Protein AF-A0AA38R814-F1 (afdb_monomer_lite)

Structure (mmCIF, N/CA/C/O backbone):
data_AF-A0AA38R814-F1
#
_entry.id   AF-A0AA38R814-F1
#
loop_
_atom_site.group_PDB
_atom_site.id
_atom_site.type_symbol
_atom_site.label_atom_id
_atom_site.label_alt_id
_atom_site.label_comp_id
_atom_site.label_asym_id
_atom_site.label_entity_id
_atom_site.label_seq_id
_atom_site.pdbx_PDB_ins_code
_atom_site.Cartn_x
_atom_site.Cartn_y
_atom_site.Cartn_z
_atom_site.occupancy
_atom_site.B_iso_or_equiv
_atom_site.auth_seq_id
_atom_site.auth_comp_id
_atom_site.auth_asym_id
_atom_site.auth_atom_id
_atom_site.pdbx_PDB_model_num
ATOM 1 N N . MET A 1 1 ? -3.378 -1.981 5.012 1.00 78.19 1 MET A N 1
ATOM 2 C CA . MET A 1 1 ? -4.597 -2.691 5.427 1.00 78.19 1 MET A CA 1
ATOM 3 C C . MET A 1 1 ? -4.675 -2.550 6.921 1.00 78.19 1 MET A C 1
ATOM 5 O O . MET A 1 1 ? -3.700 -2.899 7.580 1.00 78.19 1 MET A O 1
ATOM 9 N N . HIS A 1 2 ? -5.766 -1.987 7.435 1.00 78.00 2 HIS A N 1
ATOM 10 C CA . HIS A 1 2 ? -5.99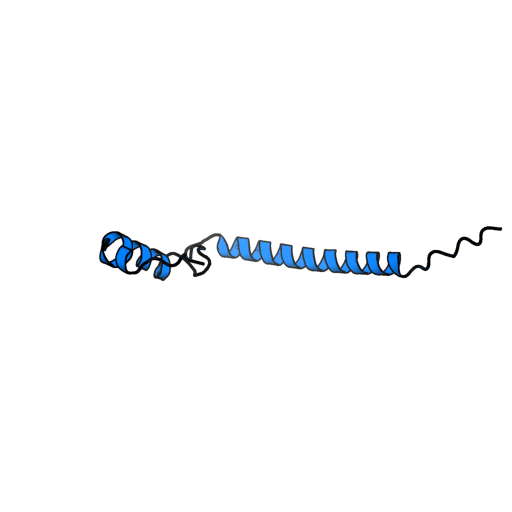2 -1.978 8.875 1.00 78.00 2 HIS A CA 1
ATOM 11 C C . HIS A 1 2 ? -6.196 -3.427 9.337 1.00 78.00 2 HIS A C 1
ATOM 13 O O . HIS A 1 2 ? -6.928 -4.159 8.665 1.00 78.00 2 HIS A O 1
ATOM 19 N N . PRO A 1 3 ? -5.535 -3.869 10.417 1.00 81.38 3 PRO A N 1
ATOM 20 C CA . PRO A 1 3 ? -5.813 -5.182 10.970 1.00 81.38 3 PRO A CA 1
ATOM 21 C C . PRO A 1 3 ? -7.274 -5.231 11.452 1.00 81.38 3 PRO A C 1
ATOM 23 O O . PRO A 1 3 ? -7.777 -4.220 11.962 1.00 81.38 3 PRO A O 1
ATOM 26 N N . PRO A 1 4 ? -7.968 -6.368 11.267 1.00 86.88 4 PRO A N 1
ATOM 27 C CA . PRO A 1 4 ? -9.293 -6.551 11.838 1.00 86.88 4 PRO A CA 1
ATOM 28 C C . PRO A 1 4 ? -9.193 -6.496 13.364 1.00 86.88 4 PRO A C 1
ATOM 30 O O . PRO A 1 4 ? -8.263 -7.047 13.955 1.00 86.88 4 PRO A O 1
ATOM 33 N N . VAL A 1 5 ? -10.143 -5.804 13.983 1.00 91.06 5 VAL A N 1
ATOM 34 C CA . VAL A 1 5 ? -10.287 -5.729 15.437 1.00 91.06 5 VAL A CA 1
ATOM 35 C C . VAL A 1 5 ? -11.517 -6.539 15.813 1.00 91.06 5 VAL A C 1
ATOM 37 O O . VAL A 1 5 ? -12.533 -6.460 15.127 1.00 91.06 5 VAL A O 1
ATOM 40 N N . ASP A 1 6 ? -11.407 -7.332 16.875 1.00 95.25 6 ASP A N 1
ATOM 41 C CA . ASP A 1 6 ? -12.532 -8.090 17.414 1.00 95.25 6 ASP A CA 1
ATOM 42 C C . ASP A 1 6 ? -13.610 -7.136 17.951 1.00 95.25 6 ASP A C 1
ATOM 44 O O . ASP A 1 6 ? -13.320 -6.198 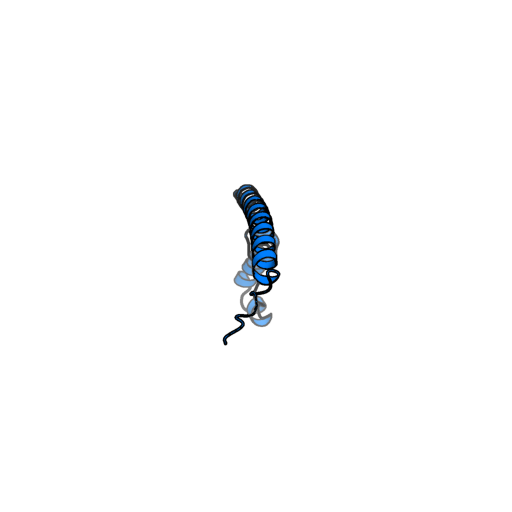18.701 1.00 95.25 6 ASP A O 1
ATOM 48 N N . GLU A 1 7 ? -14.863 -7.394 17.589 1.00 92.69 7 GLU A N 1
ATOM 49 C CA . GLU A 1 7 ? -16.012 -6.607 18.021 1.00 92.69 7 GLU A CA 1
ATOM 50 C C . GLU A 1 7 ? -16.135 -6.598 19.551 1.00 92.69 7 GLU A C 1
ATOM 52 O O . GLU A 1 7 ? -16.406 -5.554 20.142 1.00 92.69 7 GLU A O 1
ATOM 57 N N . ALA A 1 8 ? -15.823 -7.711 20.227 1.00 95.12 8 ALA A N 1
ATOM 58 C CA . ALA A 1 8 ? -15.839 -7.768 21.689 1.00 95.12 8 ALA A CA 1
ATOM 59 C C . ALA A 1 8 ? -14.847 -6.773 22.321 1.00 95.12 8 ALA A C 1
ATOM 61 O O . ALA A 1 8 ? -15.122 -6.195 23.373 1.00 95.12 8 ALA A O 1
ATOM 62 N N . VAL A 1 9 ? -13.704 -6.521 21.673 1.00 94.75 9 VAL A N 1
ATOM 63 C CA . VAL A 1 9 ? -12.711 -5.541 22.140 1.00 94.75 9 VAL A CA 1
ATOM 64 C C . VAL A 1 9 ? -13.232 -4.118 21.971 1.00 94.75 9 VAL A C 1
ATOM 66 O O . VAL A 1 9 ? -13.019 -3.296 22.863 1.00 94.75 9 VAL A O 1
ATOM 69 N N . LEU A 1 10 ? -13.932 -3.827 20.871 1.00 94.75 10 LEU A N 1
ATOM 70 C CA . LEU A 1 10 ? -14.538 -2.515 20.633 1.00 94.75 10 LEU A CA 1
ATOM 71 C C . LEU A 1 10 ? -15.659 -2.226 21.642 1.00 94.75 10 LEU A C 1
ATOM 73 O O . LEU A 1 10 ? -15.674 -1.149 22.237 1.00 94.75 10 LEU A O 1
ATOM 77 N N . GLN A 1 11 ? -16.535 -3.202 21.898 1.00 94.69 11 GLN A N 1
ATOM 78 C CA . GLN A 1 11 ? -17.643 -3.064 22.850 1.00 94.69 11 GLN A CA 1
ATOM 79 C C . GLN A 1 11 ? -17.151 -2.903 24.297 1.00 94.69 11 GLN A C 1
ATOM 81 O O . GLN A 1 11 ? -17.650 -2.054 25.034 1.00 94.69 11 GLN A O 1
ATOM 86 N N . ASN A 1 12 ? -16.124 -3.661 24.694 1.00 97.06 12 ASN A N 1
ATOM 87 C CA . ASN A 1 12 ? -15.562 -3.589 26.046 1.00 97.06 12 ASN A CA 1
ATOM 88 C C . ASN A 1 12 ? -14.668 -2.353 26.276 1.00 97.06 12 ASN A C 1
ATOM 90 O O . ASN A 1 12 ? -14.343 -2.045 27.421 1.00 97.06 12 ASN A O 1
ATOM 94 N N . ASN A 1 13 ? -14.260 -1.637 25.217 1.00 96.69 13 ASN A N 1
ATOM 95 C CA . ASN A 1 13 ? -13.358 -0.482 25.294 1.00 96.69 13 ASN A CA 1
ATOM 96 C C . ASN A 1 13 ? -13.883 0.698 24.452 1.00 96.69 13 ASN A C 1
ATOM 98 O O . ASN A 1 13 ? -13.322 1.008 23.395 1.00 96.69 13 ASN A O 1
ATOM 102 N N . PRO A 1 14 ? -14.916 1.424 24.914 1.00 95.88 14 PRO A N 1
ATOM 103 C CA . PRO A 1 14 ? -15.584 2.457 24.116 1.00 95.88 14 PRO A CA 1
ATOM 104 C C . PRO A 1 14 ? -14.659 3.610 23.691 1.00 95.88 14 PRO A C 1
ATOM 106 O O . PRO A 1 14 ? -14.798 4.150 22.594 1.00 95.88 14 PRO A O 1
ATOM 109 N N . GLN A 1 15 ? -13.664 3.966 24.512 1.00 97.06 15 GLN A N 1
ATOM 110 C CA . GLN A 1 15 ? -12.662 4.968 24.125 1.00 97.06 15 GLN A CA 1
ATOM 111 C C . GLN A 1 15 ? -11.778 4.488 22.968 1.00 97.06 15 GLN A C 1
ATOM 113 O O . GLN A 1 15 ? -11.485 5.253 22.048 1.00 97.06 15 GLN A O 1
ATOM 118 N N . PHE A 1 16 ? -11.384 3.212 22.986 1.00 95.69 16 PHE A N 1
ATOM 119 C CA . PHE A 1 16 ? -10.634 2.621 21.888 1.00 95.69 16 PHE A CA 1
ATOM 120 C C . PHE A 1 16 ? -11.491 2.518 20.625 1.00 95.69 16 PHE A C 1
ATOM 122 O O . PHE A 1 16 ? -10.996 2.830 19.547 1.00 95.69 16 PHE A O 1
ATOM 129 N N . ALA A 1 17 ? -12.779 2.181 20.739 1.00 95.88 17 ALA A N 1
ATOM 130 C CA . ALA A 1 17 ? -13.692 2.164 19.598 1.00 95.88 17 ALA A CA 1
ATOM 131 C C . ALA A 1 17 ? -13.831 3.543 18.931 1.00 95.88 17 ALA A C 1
ATOM 133 O O . ALA A 1 17 ? -13.761 3.653 17.702 1.00 95.88 17 ALA A O 1
ATOM 134 N N . ALA A 1 18 ? -13.941 4.612 19.727 1.00 96.44 18 ALA A N 1
ATOM 135 C CA . ALA A 1 18 ? -13.965 5.982 19.217 1.00 96.44 18 ALA A CA 1
ATOM 136 C C . ALA A 1 18 ? -12.652 6.355 18.505 1.00 96.44 18 ALA A C 1
ATOM 138 O O . ALA A 1 18 ? -12.671 6.923 17.407 1.00 96.44 18 ALA A O 1
ATOM 139 N N . LEU A 1 19 ? -11.505 5.986 19.088 1.00 95.06 19 LEU A N 1
ATOM 140 C CA . LEU A 1 19 ? -10.194 6.194 18.474 1.00 95.06 19 LEU A CA 1
ATOM 141 C C . LEU A 1 19 ? -10.049 5.406 17.166 1.00 95.06 19 LEU A C 1
ATOM 143 O O . LEU A 1 19 ? -9.673 5.980 16.147 1.00 95.06 19 LEU A O 1
ATOM 147 N N . TYR A 1 20 ? -10.377 4.114 17.173 1.00 93.38 20 TYR A N 1
ATOM 148 C CA . TYR A 1 20 ? -10.311 3.237 16.005 1.00 93.38 20 TYR A CA 1
ATOM 149 C C . TYR A 1 20 ? -11.173 3.775 14.862 1.00 93.38 20 TYR A C 1
ATOM 151 O O . TYR A 1 20 ? -10.708 3.888 13.725 1.00 93.38 20 TYR A O 1
ATOM 159 N N . THR A 1 21 ? -12.397 4.203 15.171 1.00 93.12 21 THR A N 1
ATOM 160 C CA . THR A 1 21 ? -13.305 4.825 14.201 1.00 93.12 21 THR A CA 1
ATOM 161 C C . THR A 1 21 ? -12.704 6.110 13.640 1.00 93.12 21 THR A C 1
ATOM 163 O O . THR A 1 21 ? -12.651 6.292 12.426 1.00 93.12 21 THR A O 1
ATOM 166 N N . THR A 1 22 ? -12.176 6.987 14.492 1.00 94.81 22 THR A N 1
ATOM 167 C CA . THR A 1 22 ? -11.559 8.250 14.056 1.00 94.81 22 THR A CA 1
ATOM 168 C C . THR A 1 22 ? -10.350 8.004 13.151 1.00 94.81 22 THR A C 1
ATOM 170 O O . THR A 1 22 ? -10.209 8.630 12.097 1.00 94.81 22 THR A O 1
ATOM 173 N N . LEU A 1 23 ? -9.490 7.053 13.519 1.00 92.69 23 LEU A N 1
ATOM 174 C CA . LEU A 1 23 ? -8.310 6.705 12.735 1.00 92.69 23 LEU A CA 1
ATOM 175 C C . LEU A 1 23 ? -8.696 6.137 11.368 1.00 92.69 23 LEU A C 1
ATOM 177 O O . LEU A 1 23 ? -8.176 6.594 10.354 1.00 92.69 23 LEU A O 1
ATOM 181 N N . THR A 1 24 ? -9.628 5.187 11.325 1.00 92.19 24 THR A N 1
ATOM 182 C CA . THR A 1 24 ? -10.014 4.492 10.086 1.00 92.19 24 THR A CA 1
ATOM 183 C C . THR A 1 24 ? -10.890 5.332 9.153 1.00 92.19 24 THR A C 1
ATOM 185 O O . THR A 1 24 ? -10.844 5.135 7.937 1.00 92.19 24 THR A O 1
ATOM 188 N N . THR A 1 25 ? -11.653 6.294 9.682 1.00 91.38 25 THR A N 1
ATOM 189 C CA . THR A 1 25 ? -12.578 7.122 8.885 1.00 91.38 25 THR A CA 1
ATOM 190 C C . THR A 1 25 ? -12.017 8.501 8.546 1.00 91.38 25 THR A C 1
ATOM 192 O O . THR A 1 25 ? -12.155 8.943 7.403 1.00 91.38 25 THR A O 1
ATOM 195 N N . ALA A 1 26 ? -11.335 9.176 9.473 1.00 92.69 26 ALA A N 1
ATOM 196 C CA . ALA A 1 26 ? -10.936 10.576 9.319 1.00 92.69 26 ALA A CA 1
ATOM 197 C C . ALA A 1 26 ? -9.427 10.766 9.097 1.00 92.69 26 ALA A C 1
ATOM 199 O O . ALA A 1 26 ? -9.038 11.618 8.299 1.00 92.69 26 ALA A O 1
ATOM 200 N N . ALA A 1 27 ? -8.571 9.972 9.751 1.00 92.56 27 ALA A N 1
ATOM 201 C CA . ALA A 1 27 ? -7.124 10.214 9.743 1.00 92.56 27 ALA A CA 1
ATOM 202 C C . ALA A 1 27 ? -6.343 9.381 8.712 1.00 92.56 27 ALA A C 1
ATOM 204 O O . ALA A 1 27 ? -5.403 9.896 8.100 1.00 92.56 27 ALA A O 1
ATOM 205 N N . LEU A 1 28 ? -6.715 8.115 8.502 1.00 92.88 28 LEU A N 1
ATOM 206 C CA . LEU A 1 28 ? -5.947 7.143 7.718 1.00 92.88 28 LEU A CA 1
ATOM 207 C C . LEU A 1 28 ? -6.712 6.647 6.485 1.00 92.88 28 LEU A C 1
ATOM 209 O O . LEU A 1 28 ? -7.931 6.511 6.473 1.00 92.88 28 LEU A O 1
ATOM 213 N N . ASN A 1 29 ? -5.970 6.358 5.422 1.00 90.25 29 ASN A N 1
ATOM 214 C CA . ASN A 1 29 ? -6.435 5.637 4.242 1.00 90.25 29 ASN A CA 1
ATOM 215 C C . ASN A 1 29 ? -6.461 4.119 4.518 1.00 90.25 29 ASN A C 1
ATOM 217 O O . ASN A 1 29 ? -5.742 3.655 5.399 1.00 90.25 29 ASN A O 1
ATOM 221 N N . PRO A 1 30 ? -7.163 3.295 3.713 1.00 88.75 30 PRO A N 1
ATOM 222 C CA . PRO A 1 30 ? -7.212 1.833 3.903 1.00 88.75 30 PRO A CA 1
ATOM 223 C C . PRO A 1 30 ? -5.843 1.124 3.901 1.00 88.75 30 PRO A C 1
ATOM 225 O O . PRO A 1 30 ? -5.658 0.051 4.483 1.00 88.75 30 PRO A O 1
ATOM 228 N N . ASN A 1 31 ? -4.845 1.725 3.253 1.00 87.19 31 ASN A N 1
ATOM 229 C CA . ASN A 1 31 ? -3.464 1.247 3.254 1.00 87.19 31 ASN A CA 1
ATOM 230 C C . ASN A 1 31 ? -2.645 1.721 4.476 1.00 87.19 31 ASN A C 1
ATOM 232 O O . ASN A 1 31 ? -1.427 1.581 4.455 1.00 87.19 31 ASN A O 1
ATOM 236 N N . CYS A 1 32 ? -3.296 2.258 5.511 1.00 85.38 32 CYS A N 1
ATOM 237 C CA . CYS A 1 32 ? -2.707 2.820 6.732 1.00 85.38 32 CYS A CA 1
ATOM 238 C C . CYS A 1 32 ? -1.857 4.088 6.531 1.00 85.38 32 CYS A C 1
ATOM 240 O O . CYS A 1 32 ? -1.182 4.525 7.458 1.00 85.38 32 CYS A O 1
ATOM 242 N N . SER A 1 33 ? -1.866 4.700 5.342 1.00 87.19 33 SER A N 1
ATOM 243 C CA . SER A 1 33 ? -1.215 6.002 5.139 1.00 87.19 33 SER A CA 1
ATOM 244 C C . SER A 1 33 ? -2.084 7.148 5.658 1.00 87.19 33 SER A C 1
ATOM 246 O O . SER A 1 33 ? -3.307 7.073 5.589 1.00 87.19 33 SER A O 1
ATOM 248 N N . THR A 1 34 ? -1.474 8.238 6.116 1.00 91.12 34 THR A N 1
ATOM 249 C CA . THR A 1 34 ? -2.207 9.423 6.586 1.00 91.12 34 THR A CA 1
ATOM 250 C C . THR A 1 34 ? -2.910 10.154 5.436 1.00 91.12 34 THR A C 1
ATOM 252 O O . THR A 1 34 ? -2.338 10.343 4.359 1.00 91.12 34 THR A O 1
ATOM 255 N N . LYS A 1 35 ? -4.157 10.591 5.660 1.00 90.19 35 LYS A N 1
ATOM 256 C CA . LYS A 1 35 ? -4.927 11.432 4.724 1.00 90.19 35 LYS A CA 1
ATOM 257 C C . LYS A 1 35 ? -4.381 12.856 4.655 1.00 90.19 35 LYS A C 1
ATOM 259 O O . LYS A 1 35 ? -4.205 13.394 3.563 1.00 90.19 35 LYS A O 1
ATOM 264 N N . ASN A 1 36 ? -4.080 13.446 5.811 1.00 88.56 36 ASN A N 1
ATOM 265 C CA . ASN A 1 36 ? -3.438 14.752 5.905 1.00 88.56 36 ASN A CA 1
ATOM 266 C C . ASN A 1 36 ? -1.919 14.631 5.741 1.00 88.56 36 ASN A C 1
ATOM 268 O O . ASN A 1 36 ? -1.168 14.591 6.713 1.00 88.56 36 ASN A O 1
ATOM 272 N N . ASP A 1 37 ? -1.475 14.537 4.495 1.00 87.81 37 ASP A N 1
ATOM 273 C CA . ASP A 1 37 ? -0.059 14.444 4.178 1.00 87.81 37 ASP A CA 1
ATOM 274 C C . ASP A 1 37 ? 0.357 15.562 3.210 1.00 87.81 37 ASP A C 1
ATOM 276 O O . ASP A 1 37 ? 0.209 15.423 1.988 1.00 87.81 37 ASP A O 1
ATOM 280 N N . PRO A 1 38 ? 0.905 16.676 3.735 1.00 89.12 38 PRO A N 1
ATOM 281 C CA . PRO A 1 38 ? 1.326 17.820 2.925 1.00 89.12 38 PRO A CA 1
ATOM 282 C C . PRO A 1 38 ? 2.401 17.465 1.889 1.00 89.12 38 PRO A C 1
ATOM 284 O O . PRO A 1 38 ? 2.481 18.068 0.817 1.00 89.12 38 PRO A O 1
ATOM 287 N N . ALA A 1 39 ? 3.224 16.456 2.182 1.00 89.94 39 ALA A N 1
ATOM 288 C CA . ALA A 1 39 ? 4.294 16.001 1.308 1.00 89.94 39 ALA A CA 1
ATOM 289 C C . ALA A 1 39 ? 3.823 14.969 0.271 1.00 89.94 39 ALA A C 1
ATOM 291 O O . ALA A 1 39 ? 4.606 14.607 -0.612 1.00 89.94 39 ALA A O 1
ATOM 292 N N . ARG A 1 40 ? 2.555 14.526 0.308 1.00 88.31 40 ARG A N 1
ATOM 293 C CA . ARG A 1 40 ? 2.009 13.516 -0.613 1.00 88.31 40 ARG A CA 1
ATOM 294 C C . ARG A 1 40 ? 2.254 13.877 -2.068 1.00 88.31 40 ARG A C 1
ATOM 296 O O . ARG A 1 40 ? 2.793 13.059 -2.802 1.00 88.31 40 ARG A O 1
ATOM 303 N N . LYS A 1 41 ? 1.943 15.113 -2.473 1.00 87.81 41 LYS A N 1
ATOM 304 C CA . LYS A 1 41 ? 2.162 15.572 -3.858 1.00 87.81 41 LYS A CA 1
ATOM 305 C C . LYS A 1 41 ? 3.630 15.440 -4.279 1.00 87.81 41 LYS A C 1
ATOM 307 O O . LYS A 1 41 ? 3.907 14.943 -5.365 1.00 87.81 41 LYS A O 1
ATOM 312 N N . LYS A 1 42 ? 4.566 15.818 -3.400 1.00 92.38 42 LYS A N 1
ATOM 313 C CA . LYS A 1 42 ? 6.010 15.699 -3.660 1.00 92.38 42 LYS A CA 1
ATOM 314 C C . LYS A 1 42 ? 6.435 14.234 -3.788 1.00 92.38 42 LYS A C 1
ATOM 316 O O . LYS A 1 42 ? 7.143 13.889 -4.727 1.00 92.38 42 LYS A O 1
ATOM 321 N N . ARG A 1 43 ? 5.972 13.355 -2.892 1.00 90.50 43 ARG A N 1
ATOM 322 C CA . ARG A 1 43 ? 6.295 11.920 -2.961 1.00 90.50 43 ARG A CA 1
ATOM 323 C C . ARG A 1 43 ? 5.714 11.242 -4.196 1.00 90.50 43 ARG A C 1
ATOM 325 O O . ARG A 1 43 ? 6.404 10.426 -4.796 1.00 90.50 43 ARG A O 1
ATOM 332 N N . GLU A 1 44 ? 4.486 11.571 -4.590 1.00 91.62 44 GLU A N 1
ATOM 333 C CA . GLU A 1 44 ? 3.894 11.026 -5.817 1.00 91.62 44 GLU A CA 1
ATOM 334 C C . GLU A 1 44 ? 4.651 11.499 -7.068 1.00 91.62 44 GLU A C 1
ATOM 336 O O . GLU A 1 44 ? 4.920 10.688 -7.951 1.00 91.62 44 GLU A O 1
ATOM 341 N N . ALA A 1 45 ? 5.115 12.754 -7.107 1.00 95.19 45 ALA A N 1
ATOM 342 C CA . ALA A 1 45 ? 5.977 13.231 -8.190 1.00 95.19 45 ALA A CA 1
ATOM 343 C C . ALA A 1 45 ? 7.298 12.442 -8.276 1.00 95.19 45 ALA A C 1
ATOM 345 O O . ALA A 1 45 ? 7.693 12.007 -9.357 1.00 95.19 45 ALA A O 1
ATOM 346 N N . VAL A 1 46 ? 7.952 12.188 -7.136 1.00 96.50 46 VAL A N 1
ATOM 347 C CA . VAL A 1 46 ? 9.176 11.368 -7.081 1.00 96.50 46 VAL A CA 1
ATOM 348 C C . VAL A 1 46 ? 8.905 9.924 -7.512 1.00 96.50 46 VAL A C 1
ATOM 350 O O . VAL A 1 46 ? 9.704 9.343 -8.244 1.00 96.50 46 VAL A O 1
ATOM 353 N N . LYS A 1 47 ? 7.775 9.331 -7.105 1.00 96.19 47 LYS A N 1
ATOM 354 C CA . LYS A 1 47 ? 7.387 7.978 -7.534 1.00 96.19 47 LYS A CA 1
ATOM 355 C C . LYS A 1 47 ? 7.188 7.889 -9.043 1.00 96.19 47 LYS A C 1
ATOM 357 O O . LYS A 1 47 ? 7.636 6.912 -9.641 1.00 96.19 47 LYS A O 1
ATOM 362 N N . GLU A 1 48 ? 6.554 8.885 -9.657 1.00 97.38 48 GLU A N 1
ATOM 363 C CA . GLU A 1 48 ? 6.343 8.895 -11.106 1.00 97.38 48 GLU A CA 1
ATOM 364 C C . GLU A 1 48 ? 7.667 9.056 -11.866 1.00 97.38 48 GLU A C 1
ATOM 366 O O . GLU A 1 48 ? 7.936 8.317 -12.816 1.00 97.38 48 GLU A O 1
ATOM 371 N N . GLN A 1 49 ? 8.561 9.929 -11.388 1.00 97.75 49 GLN A N 1
ATOM 372 C CA . GLN A 1 49 ? 9.922 10.029 -11.923 1.00 97.75 49 GLN A CA 1
ATOM 373 C C . GLN A 1 49 ? 10.678 8.700 -11.789 1.00 97.75 49 GLN A C 1
ATOM 375 O O . GLN A 1 49 ? 11.267 8.209 -12.751 1.00 97.75 49 GLN A O 1
ATOM 380 N N . LEU A 1 50 ? 10.622 8.053 -10.624 1.00 98.06 50 LEU A N 1
ATOM 381 C CA . LEU A 1 50 ? 11.254 6.751 -10.421 1.00 98.06 50 LEU A CA 1
ATOM 382 C C . LEU A 1 50 ? 10.685 5.687 -11.372 1.00 98.06 50 LEU A C 1
ATOM 384 O O . LEU A 1 50 ? 11.441 4.895 -11.938 1.00 98.06 50 LEU A O 1
ATOM 388 N N . LYS A 1 51 ? 9.364 5.660 -11.569 1.00 98.31 51 LYS A N 1
ATOM 389 C CA . LYS A 1 51 ? 8.693 4.730 -12.485 1.00 98.31 51 LYS A CA 1
ATOM 390 C C . LYS A 1 51 ? 9.173 4.924 -13.922 1.00 98.31 51 LYS A C 1
ATOM 392 O O . LYS A 1 51 ? 9.516 3.934 -14.572 1.00 98.31 51 LYS A O 1
ATOM 397 N N . SER A 1 52 ? 9.259 6.164 -14.403 1.00 98.12 52 SER A N 1
ATOM 398 C CA . SER A 1 52 ? 9.730 6.452 -15.763 1.00 98.12 52 SER A CA 1
ATOM 399 C C . SER A 1 52 ? 11.188 6.015 -15.966 1.00 98.12 52 SER A C 1
ATOM 401 O O . SER A 1 52 ? 11.500 5.332 -16.948 1.00 98.12 52 SER A O 1
ATOM 403 N N . HIS A 1 53 ? 12.063 6.287 -14.991 1.00 98.38 53 HIS A N 1
ATOM 404 C CA . HIS A 1 53 ? 13.450 5.817 -15.004 1.00 98.38 53 HIS A CA 1
ATOM 405 C C . HIS A 1 53 ? 13.550 4.289 -15.017 1.00 98.38 53 HIS A C 1
ATOM 407 O O . HIS A 1 53 ? 14.322 3.734 -15.805 1.00 98.38 53 HIS A O 1
ATOM 413 N N . ARG A 1 54 ? 12.752 3.595 -14.192 1.00 98.44 54 ARG A N 1
ATOM 414 C CA . ARG A 1 54 ? 12.704 2.124 -14.160 1.00 98.44 54 ARG A CA 1
ATOM 415 C C . ARG A 1 54 ? 12.291 1.556 -15.512 1.00 98.44 54 ARG A C 1
ATOM 417 O O . ARG A 1 54 ? 12.993 0.697 -16.031 1.00 98.44 54 ARG A O 1
ATOM 424 N N . VAL A 1 55 ? 11.219 2.074 -16.115 1.00 98.56 55 VAL A N 1
ATOM 425 C CA . VAL A 1 55 ? 10.753 1.628 -17.438 1.00 98.56 55 VAL A CA 1
ATOM 426 C C . VAL A 1 55 ? 11.843 1.811 -18.492 1.00 98.56 55 VAL A C 1
ATOM 428 O O . VAL A 1 55 ? 12.130 0.875 -19.237 1.00 98.56 55 VAL A O 1
ATOM 431 N N . LYS A 1 56 ? 12.491 2.982 -18.543 1.00 98.31 56 LYS A N 1
ATOM 432 C CA . LYS A 1 56 ? 13.577 3.245 -19.498 1.00 98.31 56 LYS A CA 1
ATOM 433 C C . LYS A 1 56 ? 14.736 2.263 -19.313 1.00 98.31 56 LYS A C 1
ATOM 435 O O . LYS A 1 56 ? 15.174 1.651 -20.283 1.00 98.31 56 LYS A O 1
ATOM 440 N N . LYS A 1 57 ? 15.194 2.071 -18.072 1.00 98.38 57 LYS A N 1
ATOM 441 C CA . LYS A 1 57 ? 16.298 1.156 -17.757 1.00 98.38 57 LYS A CA 1
ATOM 442 C C . LYS A 1 57 ? 15.963 -0.289 -18.115 1.00 98.38 57 LYS A C 1
ATOM 444 O O . LYS A 1 57 ? 16.786 -0.955 -18.732 1.00 98.38 57 LYS A O 1
ATOM 449 N N . THR A 1 58 ? 14.767 -0.764 -17.770 1.00 98.44 58 THR A N 1
ATOM 450 C CA . THR A 1 58 ? 14.330 -2.128 -18.091 1.00 98.44 58 THR A CA 1
ATOM 451 C C . THR A 1 58 ? 14.242 -2.350 -19.598 1.00 98.44 58 THR A C 1
ATOM 453 O O . THR A 1 58 ? 14.689 -3.391 -20.064 1.00 98.44 58 THR A O 1
ATOM 456 N N . LYS A 1 59 ? 13.750 -1.372 -20.373 1.00 98.31 59 LYS A N 1
ATOM 457 C CA . LYS A 1 59 ? 13.749 -1.453 -21.844 1.00 98.31 59 LYS A CA 1
ATOM 458 C C . LYS A 1 59 ? 15.164 -1.614 -22.400 1.00 98.31 59 LYS A C 1
ATOM 460 O O . LYS A 1 59 ? 15.412 -2.547 -23.154 1.00 98.31 59 LYS A O 1
ATOM 465 N N . SER A 1 60 ? 16.094 -0.745 -21.998 1.00 98.00 60 SER A N 1
ATOM 466 C CA . SER A 1 60 ? 17.494 -0.836 -22.434 1.00 98.00 60 SER A CA 1
ATOM 467 C C . SER A 1 60 ? 18.133 -2.163 -22.027 1.00 98.00 60 SER A C 1
ATOM 469 O O . SER A 1 60 ? 18.783 -2.802 -22.844 1.00 98.00 60 SER A O 1
ATOM 471 N N . HIS A 1 61 ?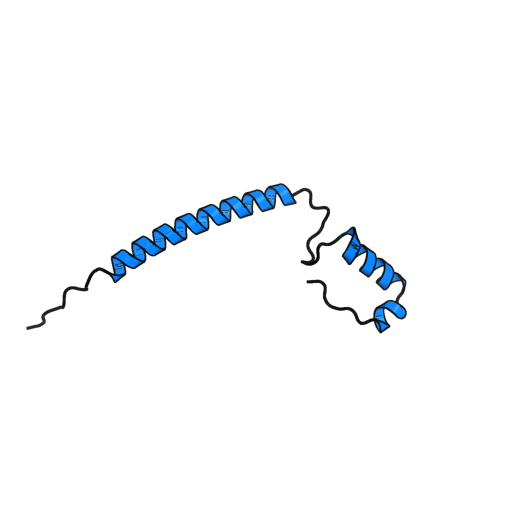 17.905 -2.603 -20.789 1.00 97.94 61 HIS A N 1
ATOM 472 C CA . HIS A 1 61 ? 18.403 -3.883 -20.297 1.00 97.94 61 HIS A CA 1
ATOM 473 C C . HIS A 1 61 ? 17.865 -5.060 -21.115 1.00 97.94 61 HIS A C 1
ATOM 475 O O . HIS A 1 61 ? 18.629 -5.947 -21.468 1.00 97.94 61 HIS A O 1
ATOM 481 N N . LEU A 1 62 ? 16.571 -5.063 -21.441 1.00 98.06 62 LEU A N 1
ATOM 482 C CA . LEU A 1 62 ? 15.950 -6.132 -22.218 1.00 98.06 62 LEU A CA 1
ATOM 483 C C . LEU A 1 62 ? 16.489 -6.188 -23.651 1.00 98.06 62 LEU A C 1
ATOM 485 O O . LEU A 1 62 ? 16.749 -7.276 -24.147 1.00 98.06 62 LEU A O 1
ATOM 489 N N . LEU A 1 63 ? 16.712 -5.035 -24.290 1.00 97.00 63 LEU A N 1
ATOM 490 C CA . LEU A 1 63 ? 17.335 -4.974 -25.616 1.00 97.00 63 LEU A CA 1
ATOM 491 C C . LEU A 1 63 ? 18.767 -5.516 -25.596 1.00 97.00 63 LEU A C 1
ATOM 493 O O . LEU A 1 63 ? 19.114 -6.350 -26.425 1.00 97.00 63 LEU A O 1
ATOM 497 N N . VAL A 1 64 ? 19.578 -5.082 -24.627 1.00 96.25 64 VAL A N 1
ATOM 498 C CA . VAL A 1 64 ? 20.950 -5.584 -24.453 1.00 96.25 64 VAL A CA 1
ATOM 499 C C . VAL A 1 64 ? 20.941 -7.087 -24.197 1.00 96.25 64 VAL A C 1
ATOM 501 O O . VAL A 1 64 ? 21.672 -7.818 -24.854 1.00 96.25 64 VAL A O 1
ATOM 504 N N . ALA A 1 65 ? 20.085 -7.557 -23.288 1.00 95.88 65 ALA A N 1
ATOM 505 C CA . ALA A 1 65 ? 19.959 -8.974 -22.979 1.00 95.88 65 ALA A CA 1
ATOM 506 C C . ALA A 1 65 ? 19.564 -9.785 -24.219 1.00 95.88 65 ALA A C 1
ATOM 508 O O . ALA A 1 65 ? 20.207 -10.788 -24.498 1.00 95.88 65 ALA A O 1
ATOM 509 N N . ALA A 1 66 ? 18.571 -9.326 -24.986 1.0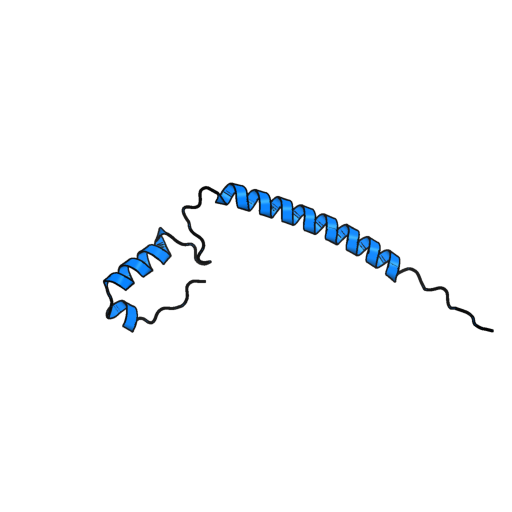0 95.50 66 ALA A N 1
ATOM 510 C CA . ALA A 1 66 ? 18.117 -9.999 -26.198 1.00 95.50 66 ALA A CA 1
ATOM 511 C C . ALA A 1 66 ? 19.212 -10.082 -27.269 1.00 95.50 66 ALA A C 1
ATOM 513 O O . ALA A 1 66 ? 19.367 -11.125 -27.887 1.00 95.50 66 ALA A O 1
ATOM 514 N N . ILE A 1 67 ? 19.996 -9.019 -27.476 1.00 94.44 67 ILE A N 1
ATOM 515 C CA . ILE A 1 67 ? 21.124 -9.043 -28.421 1.00 94.44 67 ILE A CA 1
ATOM 516 C C . ILE A 1 67 ? 22.195 -10.033 -27.948 1.00 94.44 67 ILE A C 1
ATOM 518 O O . ILE A 1 67 ? 22.664 -10.856 -28.733 1.00 94.44 67 ILE A O 1
ATOM 522 N N . SER A 1 68 ? 22.555 -9.987 -26.663 1.00 92.25 68 SER A N 1
ATOM 523 C CA . SER A 1 68 ? 23.556 -10.887 -26.084 1.00 92.25 68 SER A CA 1
ATOM 524 C C . SER A 1 68 ? 23.146 -12.358 -26.160 1.00 92.25 68 SER A C 1
ATOM 526 O O . SER A 1 68 ? 24.007 -13.207 -26.363 1.00 92.25 68 SER A O 1
ATOM 528 N N . THR A 1 69 ? 21.856 -12.673 -26.001 1.00 91.50 69 THR A N 1
ATOM 529 C CA . THR A 1 69 ? 21.353 -14.054 -26.070 1.00 91.50 69 THR A CA 1
ATOM 530 C C . THR A 1 69 ? 20.999 -14.511 -27.484 1.00 91.50 69 THR A C 1
ATOM 532 O O . THR A 1 69 ? 21.001 -15.712 -27.735 1.00 91.50 69 THR A O 1
ATOM 535 N N . ALA A 1 70 ? 20.691 -13.594 -28.406 1.00 84.00 70 ALA A N 1
ATOM 536 C CA . ALA A 1 70 ? 20.387 -13.915 -29.800 1.00 84.00 70 ALA A CA 1
ATOM 537 C C . ALA A 1 70 ? 21.639 -14.11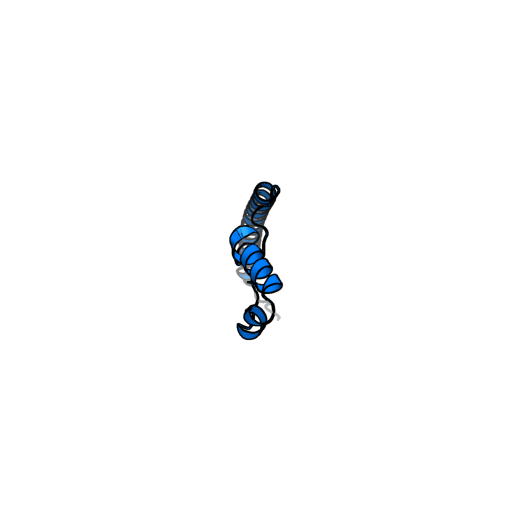2 -30.662 1.00 84.00 70 ALA A C 1
ATOM 539 O O . ALA A 1 70 ? 21.525 -14.667 -31.753 1.00 84.00 70 ALA A O 1
ATOM 540 N N . SER A 1 71 ? 22.816 -13.671 -30.205 1.00 68.94 71 SER A N 1
ATOM 541 C CA . SER A 1 71 ? 24.070 -13.984 -30.887 1.00 68.94 71 SER A CA 1
ATOM 542 C C . SER A 1 71 ? 24.347 -15.483 -30.727 1.00 68.94 71 SER A C 1
ATOM 544 O O . SER A 1 71 ? 24.592 -15.928 -29.600 1.00 68.94 71 SER A O 1
ATOM 546 N N . PRO A 1 72 ? 24.286 -16.295 -31.800 1.00 62.91 72 PRO A N 1
ATOM 547 C CA . PRO A 1 72 ? 24.674 -17.687 -31.696 1.00 62.91 72 PRO A CA 1
ATOM 548 C C . PRO A 1 72 ? 26.152 -17.691 -31.317 1.00 62.91 72 PRO 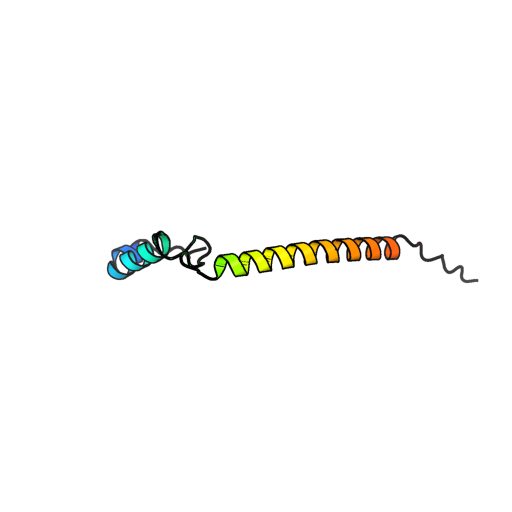A C 1
ATOM 550 O O . PRO A 1 72 ? 26.984 -17.144 -32.042 1.00 62.91 72 PRO A O 1
ATOM 553 N N . SER A 1 73 ? 26.486 -18.270 -30.162 1.00 60.16 73 SER A N 1
ATOM 554 C CA . SER A 1 73 ? 27.863 -18.662 -29.886 1.00 60.16 73 SER A CA 1
ATOM 555 C C . SER A 1 73 ? 28.289 -19.510 -31.077 1.00 60.16 73 SER A C 1
ATOM 557 O O . SER A 1 73 ? 27.740 -20.590 -31.300 1.00 60.16 73 SER A O 1
ATOM 559 N N . SER A 1 74 ? 29.169 -18.955 -31.911 1.00 55.44 74 SER A N 1
ATOM 560 C CA . SER A 1 74 ? 29.766 -19.666 -33.025 1.00 55.44 74 SER A CA 1
ATOM 561 C C . SER A 1 74 ? 30.329 -20.953 -32.451 1.00 55.44 74 SER A C 1
ATOM 563 O O . SER A 1 74 ? 31.202 -20.926 -31.584 1.00 55.44 74 SER A O 1
ATOM 565 N N . HIS A 1 75 ? 29.739 -22.068 -32.882 1.00 54.16 75 HIS A N 1
ATOM 566 C CA . HIS A 1 75 ? 30.173 -23.407 -32.546 1.00 54.16 75 HIS A CA 1
ATOM 567 C C . HIS A 1 75 ? 31.699 -23.448 -32.574 1.00 54.16 75 HIS A C 1
ATOM 569 O O . HIS A 1 75 ? 32.318 -23.211 -33.612 1.00 54.16 75 HIS A O 1
ATOM 575 N N . THR A 1 76 ? 32.306 -23.718 -31.424 1.00 49.69 76 THR A N 1
ATOM 576 C CA . THR A 1 76 ? 33.708 -24.092 -31.354 1.00 49.69 76 THR A CA 1
ATOM 577 C C . THR A 1 76 ? 33.830 -25.442 -32.054 1.00 49.69 76 THR A C 1
ATOM 579 O O . THR A 1 76 ? 33.650 -26.497 -31.453 1.00 49.69 76 THR A O 1
ATOM 582 N N . SER A 1 77 ? 34.085 -25.415 -33.364 1.00 50.78 77 SER A N 1
ATOM 583 C CA . SER A 1 77 ? 34.568 -26.579 -34.097 1.00 50.78 77 SER A CA 1
ATOM 584 C C . SER A 1 77 ? 35.941 -26.916 -33.526 1.00 50.78 77 SER A C 1
ATOM 586 O O . SER A 1 77 ? 36.936 -26.256 -33.833 1.00 50.78 77 SER A O 1
ATOM 588 N N . LYS A 1 78 ? 35.982 -27.883 -32.612 1.00 47.88 78 LYS A N 1
ATOM 589 C CA . LYS A 1 78 ? 37.234 -28.439 -32.116 1.00 47.88 78 LYS A CA 1
ATOM 590 C C . LYS A 1 78 ? 37.675 -29.559 -33.077 1.00 47.88 78 LYS A C 1
ATOM 592 O O . LYS A 1 78 ? 36.808 -30.357 -33.438 1.00 47.88 78 LYS A O 1
ATOM 597 N N . PRO A 1 79 ? 38.946 -29.574 -33.524 1.00 59.31 79 PRO A N 1
ATOM 598 C CA . PRO A 1 79 ? 39.499 -30.627 -34.377 1.00 59.31 79 PRO A CA 1
ATOM 599 C C . PRO A 1 79 ? 39.634 -31.964 -33.642 1.00 59.31 79 PRO A C 1
ATOM 601 O O . PRO A 1 79 ? 39.725 -31.947 -32.389 1.00 59.31 79 PRO A O 1
#

Organism: NCBI:txid91930

pLDDT: mean 89.0, std 12.64, range [47.88, 98.56]

Sequence (79 aa):
MHPPVDEAVLQNNPQFAALYTTLTTAALNPNCSTKNDPARKKREAVKEQLKSHRVKKTKSHLLVAAISTASPSSHTSKP

Secondary structure (DSSP, 8-state):
-PPP--HHHHHH-HHHHHHHHHIIIIIB-TTS-BS--TTHHHHHHHHHHHHHHHHHHHHHHHHHHHHHHHS--------

Radius of gyration: 26.36 Å; chains: 1; bounding box: 57×48×60 Å

Foldseek 3Di:
DDDDDDPVVCVVCVVVVVVVCCQDPPAADPVRHGPPDPCVVVVVVVVVVVVVVVVVVVVVVVVVVCVVVVPPPPPPPDD